Protein AF-A0A2V8H3C7-F1 (afdb_monomer_lite)

pLDDT: mean 77.61, std 15.94, range [38.12, 91.5]

Structure (mmCIF, N/CA/C/O backbone):
data_AF-A0A2V8H3C7-F1
#
_entry.id   AF-A0A2V8H3C7-F1
#
loop_
_atom_site.group_PDB
_atom_site.id
_atom_site.type_symbol
_atom_site.label_atom_id
_atom_site.label_alt_id
_atom_site.label_comp_id
_atom_site.label_asym_id
_atom_site.label_entity_id
_atom_site.label_seq_id
_atom_site.pdbx_PDB_ins_code
_atom_site.Cartn_x
_atom_site.Cartn_y
_atom_site.Cartn_z
_atom_site.occupancy
_atom_site.B_iso_or_equiv
_atom_site.auth_seq_id
_atom_site.auth_comp_id
_atom_site.auth_asym_id
_atom_site.auth_atom_id
_atom_site.pdbx_PDB_model_num
ATOM 1 N N . MET A 1 1 ? -11.791 5.643 -0.897 1.00 76.88 1 MET A N 1
ATOM 2 C CA . MET A 1 1 ? -10.794 6.712 -1.146 1.00 76.88 1 MET A CA 1
ATOM 3 C C . MET A 1 1 ? -9.863 6.252 -2.266 1.00 76.88 1 MET A C 1
ATOM 5 O O . MET A 1 1 ? -9.589 5.061 -2.308 1.00 76.88 1 MET A O 1
ATOM 9 N N . ASN A 1 2 ? -9.412 7.134 -3.169 1.00 79.31 2 ASN A N 1
ATOM 10 C CA . ASN A 1 2 ? -8.440 6.794 -4.223 1.00 79.31 2 ASN A CA 1
ATOM 11 C C . ASN A 1 2 ? -7.158 7.612 -4.012 1.00 79.31 2 ASN A C 1
ATOM 13 O O . ASN A 1 2 ? -7.181 8.829 -4.175 1.00 79.31 2 ASN A O 1
ATOM 17 N N . ILE A 1 3 ? -6.071 6.947 -3.614 1.00 80.44 3 ILE A N 1
ATOM 18 C CA . ILE A 1 3 ? -4.740 7.549 -3.478 1.00 80.44 3 ILE A CA 1
ATOM 19 C C . ILE A 1 3 ? -3.887 7.010 -4.621 1.00 80.44 3 ILE A C 1
ATOM 21 O O . ILE A 1 3 ? -3.873 5.805 -4.855 1.00 80.44 3 ILE A O 1
ATOM 25 N N . ARG A 1 4 ? -3.191 7.898 -5.333 1.00 82.31 4 ARG A N 1
ATOM 26 C CA . ARG A 1 4 ? -2.259 7.536 -6.405 1.00 82.31 4 ARG A CA 1
ATOM 27 C C . ARG A 1 4 ? -0.867 8.031 -6.054 1.00 82.31 4 ARG A C 1
ATOM 29 O O . ARG A 1 4 ? -0.692 9.208 -5.751 1.00 82.31 4 ARG A O 1
ATOM 36 N N . PHE A 1 5 ? 0.098 7.123 -6.102 1.00 79.19 5 PHE A N 1
ATOM 37 C CA . PHE A 1 5 ? 1.512 7.433 -5.968 1.00 79.19 5 PHE A CA 1
ATOM 38 C C . PHE A 1 5 ? 2.108 7.527 -7.372 1.00 79.19 5 PHE A C 1
ATOM 40 O O . PHE A 1 5 ? 1.966 6.598 -8.158 1.00 79.19 5 PHE A O 1
ATOM 47 N N . VAL A 1 6 ? 2.714 8.666 -7.705 1.00 83.00 6 VAL A N 1
ATOM 48 C CA . VAL A 1 6 ? 3.377 8.878 -8.998 1.00 83.00 6 VAL A CA 1
ATOM 49 C C . VAL A 1 6 ? 4.870 8.922 -8.730 1.00 83.00 6 VAL A C 1
ATOM 51 O O . VAL A 1 6 ? 5.333 9.761 -7.958 1.00 83.00 6 VAL A O 1
ATOM 54 N N . SER A 1 7 ? 5.612 8.012 -9.348 1.00 78.88 7 SER A N 1
ATOM 55 C CA . SER A 1 7 ? 7.050 7.878 -9.153 1.00 78.88 7 SER A CA 1
ATOM 56 C C . SER A 1 7 ? 7.756 7.659 -10.485 1.00 78.88 7 SER A C 1
ATOM 58 O O . SER A 1 7 ? 7.128 7.294 -11.474 1.00 78.88 7 SER A O 1
ATOM 60 N N . SER A 1 8 ? 9.064 7.901 -10.514 1.00 88.00 8 SER A N 1
ATOM 61 C CA . SER A 1 8 ? 9.933 7.560 -11.646 1.00 88.00 8 SER A CA 1
ATOM 62 C C . SER A 1 8 ? 10.657 6.228 -11.422 1.00 88.00 8 SER A C 1
ATOM 64 O O . SER A 1 8 ? 11.762 6.040 -11.931 1.00 88.00 8 SER A O 1
ATOM 66 N N . LEU A 1 9 ? 10.107 5.368 -10.562 1.00 88.00 9 LEU A N 1
ATOM 67 C CA . LEU A 1 9 ? 10.690 4.073 -10.240 1.00 88.00 9 LEU A CA 1
ATOM 68 C C . LEU A 1 9 ? 10.603 3.139 -11.447 1.00 88.00 9 LEU A C 1
ATOM 70 O O . LEU A 1 9 ? 9.752 3.297 -12.322 1.00 88.00 9 LEU A O 1
ATOM 74 N N . THR A 1 10 ? 11.509 2.165 -11.492 1.00 90.00 10 THR A N 1
ATOM 75 C CA . THR A 1 10 ? 11.363 1.057 -12.434 1.00 90.00 10 THR A CA 1
ATOM 76 C C . THR A 1 10 ? 10.230 0.142 -11.973 1.00 90.00 10 THR A C 1
ATOM 78 O O . THR A 1 10 ? 9.898 0.121 -10.789 1.00 90.00 10 THR A O 1
ATOM 81 N N . ALA A 1 11 ? 9.668 -0.661 -12.878 1.00 87.12 11 ALA A N 1
ATOM 82 C CA . ALA A 1 11 ? 8.601 -1.597 -12.525 1.00 87.12 11 ALA A CA 1
ATOM 83 C C . ALA A 1 11 ? 9.003 -2.561 -11.385 1.00 87.12 11 ALA A C 1
ATOM 85 O O . ALA A 1 11 ? 8.182 -2.852 -10.522 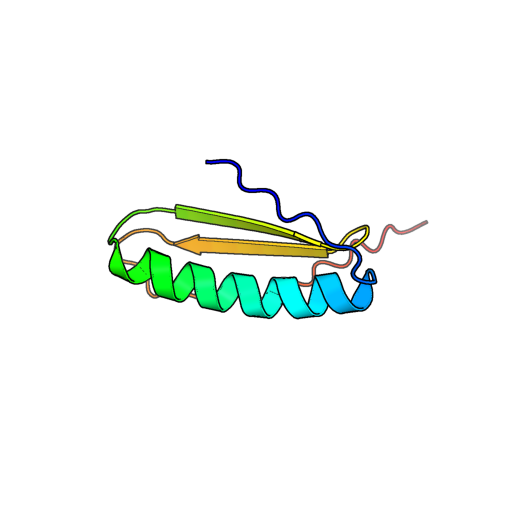1.00 87.12 11 ALA A O 1
ATOM 86 N N . ASP A 1 12 ? 10.265 -3.015 -11.332 1.00 87.19 12 ASP A N 1
ATOM 87 C CA . ASP A 1 12 ? 10.761 -3.882 -10.246 1.00 87.19 12 ASP A CA 1
ATOM 88 C C . ASP A 1 12 ? 10.777 -3.145 -8.897 1.00 87.19 12 ASP A C 1
ATOM 90 O O . ASP A 1 12 ? 10.332 -3.675 -7.877 1.00 87.19 12 ASP A O 1
ATOM 94 N N . ASP A 1 13 ? 11.228 -1.888 -8.898 1.00 89.56 13 ASP A N 1
ATOM 95 C CA . ASP A 1 13 ? 11.247 -1.053 -7.697 1.00 89.56 13 ASP A CA 1
ATOM 96 C C . ASP A 1 13 ? 9.830 -0.716 -7.210 1.00 89.56 13 ASP A C 1
ATOM 98 O O . ASP A 1 13 ? 9.586 -0.681 -6.002 1.00 89.56 13 ASP A O 1
ATOM 102 N N . GLU A 1 14 ? 8.878 -0.503 -8.124 1.00 89.12 14 GLU A N 1
ATOM 103 C CA . GLU A 1 14 ? 7.472 -0.280 -7.776 1.00 89.12 14 GLU A CA 1
ATOM 104 C C . GLU A 1 14 ? 6.858 -1.498 -7.082 1.00 89.12 14 GLU A C 1
ATOM 106 O O . GLU A 1 14 ? 6.142 -1.335 -6.093 1.00 89.12 14 GLU A O 1
ATOM 111 N N . VAL A 1 15 ? 7.161 -2.713 -7.550 1.00 88.44 15 VAL A N 1
ATOM 112 C CA . VAL A 1 15 ? 6.682 -3.956 -6.923 1.00 88.44 15 VAL A CA 1
ATOM 113 C C . VAL A 1 15 ? 7.248 -4.102 -5.511 1.00 88.44 15 VAL A C 1
ATOM 115 O O . VAL A 1 15 ? 6.487 -4.322 -4.565 1.00 88.44 15 VAL A O 1
ATOM 118 N N . ARG A 1 16 ? 8.559 -3.890 -5.334 1.00 87.31 16 ARG A N 1
ATOM 119 C CA . ARG A 1 16 ? 9.196 -3.924 -4.003 1.00 87.31 16 ARG A CA 1
ATOM 120 C C . ARG A 1 16 ? 8.605 -2.879 -3.064 1.00 87.31 16 ARG A C 1
ATOM 122 O O . ARG A 1 16 ? 8.382 -3.149 -1.881 1.00 87.31 16 ARG A O 1
ATOM 129 N N . LEU A 1 17 ? 8.344 -1.680 -3.582 1.00 89.75 17 LEU A N 1
ATOM 130 C CA . LEU A 1 17 ? 7.718 -0.617 -2.809 1.00 89.75 17 LEU A CA 1
ATOM 131 C C . LEU A 1 17 ? 6.278 -0.976 -2.436 1.00 89.75 17 LEU A C 1
ATOM 133 O O . LEU A 1 17 ? 5.878 -0.716 -1.303 1.00 89.75 17 LEU A O 1
ATOM 137 N N . ALA A 1 18 ? 5.509 -1.577 -3.345 1.00 90.00 18 ALA A N 1
ATOM 138 C CA . ALA A 1 18 ? 4.114 -1.939 -3.116 1.00 90.00 18 ALA A CA 1
ATOM 139 C C . ALA A 1 18 ? 3.944 -2.891 -1.927 1.00 90.00 18 ALA A C 1
ATOM 141 O O . ALA A 1 18 ? 3.041 -2.688 -1.115 1.00 90.00 18 ALA A O 1
ATOM 142 N N . GLU A 1 19 ? 4.830 -3.878 -1.778 1.00 86.75 19 GLU A N 1
ATOM 143 C CA . GLU A 1 19 ? 4.816 -4.783 -0.623 1.00 86.75 19 GLU A CA 1
ATOM 144 C C . GLU A 1 19 ? 5.082 -4.038 0.692 1.00 86.75 19 GLU A C 1
ATOM 146 O O . GLU A 1 19 ? 4.322 -4.172 1.656 1.00 86.75 19 GLU A O 1
ATOM 151 N N . GLY A 1 20 ? 6.117 -3.193 0.725 1.00 89.69 20 GLY A N 1
ATOM 152 C CA . GLY A 1 20 ? 6.428 -2.381 1.905 1.00 89.69 20 GLY A CA 1
ATOM 153 C C . GLY A 1 20 ? 5.308 -1.394 2.252 1.00 89.69 20 GLY A C 1
ATOM 154 O O . GLY A 1 20 ? 4.965 -1.207 3.423 1.00 89.69 20 GLY A O 1
ATOM 155 N N . LEU A 1 21 ? 4.694 -0.797 1.230 1.00 90.19 21 LEU A N 1
ATOM 156 C CA . LEU A 1 21 ? 3.602 0.157 1.374 1.00 90.19 21 LEU A CA 1
ATOM 157 C C . LEU A 1 21 ? 2.325 -0.521 1.887 1.00 90.19 21 LEU A C 1
ATOM 159 O O . LEU A 1 21 ? 1.650 0.050 2.745 1.00 90.19 21 LEU A O 1
ATOM 163 N N . LEU A 1 22 ? 2.024 -1.742 1.428 1.00 90.19 22 LEU A N 1
ATOM 164 C CA . LEU A 1 22 ? 0.909 -2.547 1.934 1.00 90.19 22 LEU A CA 1
ATOM 165 C C . LEU A 1 22 ? 1.037 -2.738 3.447 1.00 90.19 22 LEU A C 1
ATOM 167 O O . LEU A 1 22 ? 0.119 -2.393 4.188 1.00 90.19 22 LEU A O 1
ATOM 171 N N . VAL A 1 23 ? 2.191 -3.221 3.916 1.00 89.88 23 VAL A N 1
ATOM 172 C CA . VAL A 1 23 ? 2.435 -3.494 5.344 1.00 89.88 23 VAL A CA 1
ATOM 173 C C . VAL A 1 23 ? 2.332 -2.219 6.185 1.00 89.88 23 VAL A C 1
ATOM 175 O O . VAL A 1 23 ? 1.695 -2.216 7.245 1.00 89.88 23 VAL A O 1
ATOM 178 N N . ALA A 1 24 ? 2.916 -1.117 5.708 1.00 91.50 24 ALA A N 1
ATOM 179 C CA . ALA A 1 24 ? 2.862 0.165 6.405 1.00 91.50 24 ALA A CA 1
ATOM 180 C C . ALA A 1 24 ? 1.425 0.706 6.515 1.00 91.50 24 ALA A C 1
ATOM 182 O O . ALA A 1 24 ? 1.013 1.152 7.590 1.00 91.50 24 ALA A O 1
ATOM 183 N N . LEU A 1 25 ? 0.646 0.636 5.428 1.00 90.31 25 LEU A N 1
ATOM 184 C CA . LEU A 1 25 ? -0.738 1.114 5.398 1.00 90.31 25 LEU A CA 1
ATOM 185 C C . LEU A 1 25 ? -1.666 0.240 6.241 1.00 90.31 25 LEU A C 1
ATOM 187 O O . LEU A 1 25 ? -2.483 0.787 6.977 1.00 90.31 25 LEU A O 1
ATOM 191 N N . VAL A 1 26 ? -1.509 -1.084 6.205 1.00 88.88 26 VAL A N 1
ATOM 192 C CA . VAL A 1 26 ? -2.253 -2.004 7.081 1.00 88.88 26 VAL A CA 1
ATOM 193 C C . VAL A 1 26 ? -1.989 -1.667 8.547 1.00 88.88 26 VAL A C 1
ATOM 195 O O . VAL A 1 26 ? -2.927 -1.421 9.297 1.00 88.88 26 VAL A O 1
ATOM 198 N N . THR A 1 27 ? -0.720 -1.527 8.940 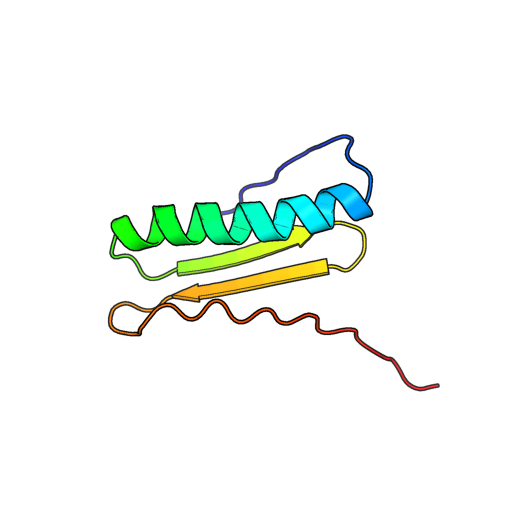1.00 89.12 27 THR A N 1
ATOM 199 C CA . THR A 1 27 ? -0.336 -1.190 10.325 1.00 89.12 27 THR A CA 1
ATOM 200 C C . THR A 1 27 ? -0.911 0.152 10.791 1.00 89.12 27 THR A C 1
ATOM 202 O O . THR A 1 27 ? -1.220 0.336 11.972 1.00 89.12 27 THR A O 1
ATOM 205 N N . LEU A 1 28 ? -1.035 1.120 9.881 1.00 88.94 28 LEU A N 1
ATOM 206 C CA . LEU A 1 28 ? -1.643 2.414 10.176 1.00 88.94 28 LEU A CA 1
ATOM 207 C C . LEU A 1 28 ? -3.164 2.300 10.337 1.00 88.94 28 LEU A C 1
ATOM 209 O O . LEU A 1 28 ? -3.711 2.834 11.301 1.00 88.94 28 LEU A O 1
ATOM 213 N N . LEU A 1 29 ? -3.832 1.621 9.404 1.00 87.75 29 LEU A N 1
ATOM 214 C CA . LEU A 1 29 ? -5.291 1.513 9.357 1.00 87.75 29 LEU A CA 1
ATOM 215 C C . LEU A 1 29 ? -5.855 0.597 10.448 1.00 87.75 29 LEU A C 1
ATOM 217 O O . LEU A 1 29 ? -6.964 0.840 10.923 1.00 87.75 29 LEU A O 1
ATOM 221 N N . ASP A 1 30 ? -5.085 -0.392 10.899 1.00 84.94 30 ASP A N 1
ATOM 222 C CA . ASP A 1 30 ? -5.435 -1.267 12.023 1.00 84.94 30 ASP A CA 1
ATOM 223 C C . ASP A 1 30 ? -5.727 -0.463 13.308 1.00 84.94 30 ASP A C 1
ATOM 225 O O . ASP A 1 30 ? -6.697 -0.714 14.023 1.00 84.94 30 ASP A O 1
ATOM 229 N N . LYS A 1 31 ? -4.983 0.630 13.529 1.00 86.19 31 LYS A N 1
ATOM 230 C CA . LYS A 1 31 ? -5.180 1.539 14.675 1.00 86.19 31 LYS A CA 1
ATOM 231 C C . LYS A 1 31 ? -6.463 2.360 14.597 1.00 86.19 31 LYS A C 1
ATOM 233 O O . LYS A 1 31 ? -6.899 2.903 15.609 1.00 86.19 31 LYS A O 1
ATOM 238 N N . CYS A 1 32 ? -7.044 2.501 13.409 1.00 83.69 32 CYS A N 1
ATOM 239 C CA . CYS A 1 32 ? -8.237 3.313 13.198 1.00 83.69 32 CYS A CA 1
ATOM 240 C C . CYS A 1 32 ? -9.537 2.554 13.495 1.00 83.69 32 CYS A C 1
ATOM 242 O O . CYS A 1 32 ? -10.592 3.171 13.391 1.00 83.69 32 CYS A O 1
ATOM 244 N N . THR A 1 33 ? -9.468 1.253 13.826 1.00 78.19 33 THR A N 1
ATOM 245 C CA . THR A 1 33 ? -10.622 0.376 14.127 1.00 78.19 33 THR A CA 1
ATOM 246 C C . THR A 1 33 ? -11.745 0.418 13.080 1.00 78.19 33 THR A C 1
ATOM 248 O O . THR A 1 33 ? -12.915 0.186 13.386 1.00 78.19 33 THR A O 1
ATOM 251 N N . ILE A 1 34 ? -11.394 0.689 11.820 1.00 84.81 34 ILE A N 1
ATOM 252 C CA . ILE A 1 34 ? -12.320 0.718 10.683 1.00 84.81 34 ILE A CA 1
ATOM 253 C C . ILE A 1 34 ? -12.209 -0.558 9.844 1.00 84.81 34 ILE A C 1
ATOM 255 O O . ILE A 1 34 ? -11.161 -1.200 9.790 1.00 84.81 34 ILE A O 1
ATOM 259 N N . ALA A 1 35 ? -13.289 -0.901 9.142 1.00 87.69 35 ALA A N 1
ATOM 260 C CA . ALA A 1 35 ? -13.239 -1.868 8.051 1.00 87.69 35 ALA A CA 1
ATOM 261 C C . ALA A 1 35 ? -12.599 -1.216 6.819 1.00 87.69 35 ALA A C 1
ATOM 263 O O . ALA A 1 35 ? -12.942 -0.079 6.474 1.00 87.69 35 ALA A O 1
ATOM 264 N N . TYR A 1 36 ? -11.701 -1.919 6.131 1.00 87.12 36 TYR A N 1
ATOM 265 C CA . TYR A 1 36 ? -11.079 -1.389 4.921 1.00 87.12 36 TYR A CA 1
ATOM 266 C C . TYR A 1 36 ? -10.653 -2.482 3.944 1.00 87.12 36 TYR A C 1
ATOM 268 O O . TYR A 1 36 ? -10.418 -3.635 4.291 1.00 87.12 36 TYR A O 1
ATOM 276 N N . THR A 1 37 ? -10.553 -2.086 2.679 1.00 89.44 37 THR A N 1
ATOM 277 C CA . THR A 1 37 ? -9.901 -2.863 1.626 1.00 89.44 37 THR A CA 1
ATOM 278 C C . THR A 1 37 ? -8.816 -1.990 1.022 1.00 89.44 37 THR A C 1
ATOM 280 O O . THR A 1 37 ? -9.095 -0.880 0.5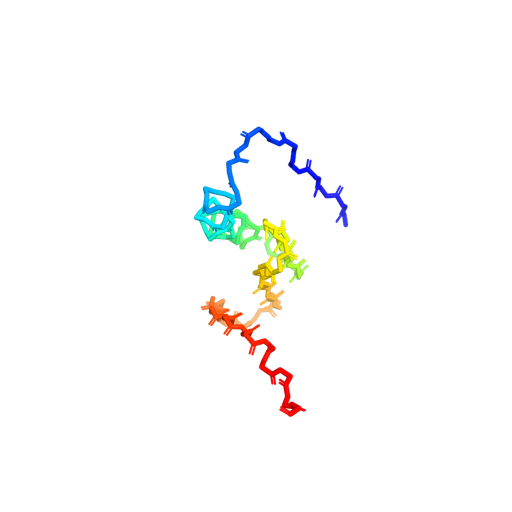64 1.00 89.44 37 THR A O 1
ATOM 283 N N . LEU A 1 38 ? -7.583 -2.478 1.052 1.00 89.81 38 LEU A N 1
ATOM 284 C CA . LEU A 1 38 ? -6.433 -1.856 0.424 1.00 89.81 38 LEU A CA 1
ATOM 285 C C . LEU A 1 38 ? -6.112 -2.613 -0.865 1.00 89.81 38 LEU A C 1
ATOM 287 O O . LEU A 1 38 ? -6.011 -3.836 -0.848 1.00 89.81 38 LEU A O 1
ATOM 291 N N . LYS A 1 39 ? -5.934 -1.886 -1.966 1.00 90.62 39 LYS A N 1
ATOM 292 C CA . LYS A 1 39 ? -5.434 -2.419 -3.235 1.00 90.62 39 LYS A CA 1
ATOM 293 C C . LYS A 1 39 ? -4.306 -1.510 -3.709 1.00 90.62 39 LYS A C 1
ATOM 295 O O . LYS A 1 39 ? -4.509 -0.298 -3.786 1.00 90.62 39 LYS A O 1
ATOM 300 N N . ILE A 1 40 ? -3.147 -2.084 -3.999 1.00 89.75 40 ILE A N 1
ATOM 301 C CA . ILE A 1 40 ? -1.977 -1.395 -4.542 1.00 89.75 40 ILE A CA 1
ATOM 302 C C . ILE A 1 40 ? -1.662 -2.036 -5.885 1.00 89.75 40 ILE A C 1
ATOM 304 O O . ILE A 1 40 ? -1.471 -3.245 -5.966 1.00 89.75 40 ILE A O 1
ATOM 308 N N . GLU A 1 41 ? -1.637 -1.215 -6.924 1.00 89.69 41 GLU A N 1
ATOM 309 C CA . GLU A 1 41 ? -1.294 -1.602 -8.289 1.00 89.69 41 GLU A CA 1
ATOM 310 C C . GLU A 1 41 ? 0.108 -1.051 -8.571 1.00 89.69 41 GLU A C 1
ATOM 312 O O . GLU A 1 41 ? 0.345 0.135 -8.335 1.00 89.69 41 GLU A O 1
ATOM 317 N N . ALA A 1 42 ? 1.034 -1.908 -9.000 1.00 87.94 42 ALA A N 1
ATOM 318 C CA . ALA A 1 42 ? 2.433 -1.557 -9.240 1.00 87.94 42 ALA A CA 1
ATOM 319 C C . ALA A 1 42 ? 2.991 -2.269 -10.478 1.00 87.94 42 ALA A C 1
ATOM 321 O O . ALA A 1 42 ? 2.599 -3.399 -10.789 1.00 87.94 42 ALA A O 1
ATOM 322 N N . GLY A 1 43 ? 3.917 -1.611 -11.182 1.00 85.31 43 GLY A N 1
ATOM 323 C CA . GLY A 1 43 ? 4.411 -2.093 -12.469 1.00 85.31 43 GLY A CA 1
ATOM 324 C C . GLY A 1 43 ? 3.273 -2.330 -13.473 1.00 85.31 43 GLY A C 1
ATOM 325 O O . GLY A 1 43 ? 2.215 -1.705 -13.405 1.00 85.31 43 GLY A O 1
ATOM 326 N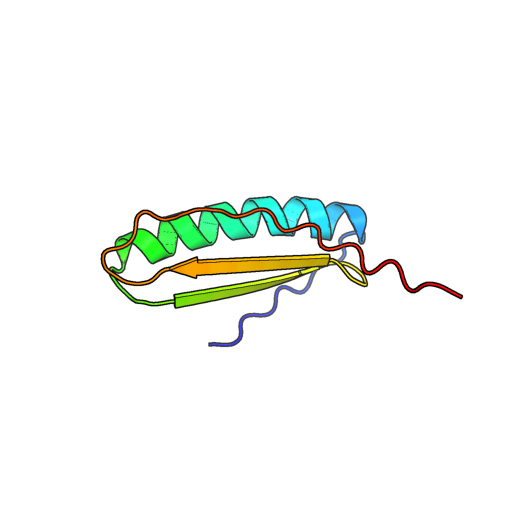 N . GLU A 1 44 ? 3.470 -3.261 -14.408 1.00 79.88 44 GLU A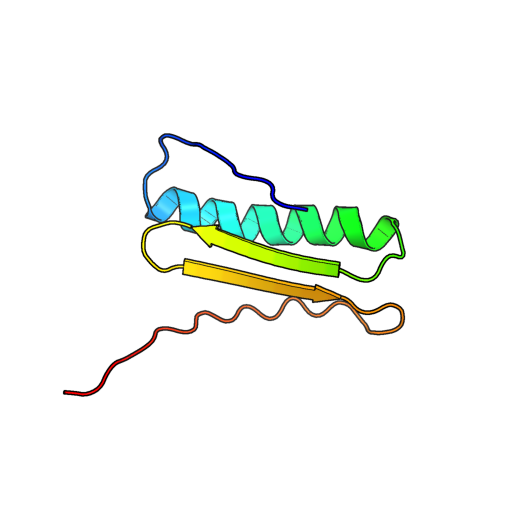 N 1
ATOM 327 C CA . GLU A 1 44 ? 2.475 -3.544 -15.456 1.00 79.88 44 GLU A CA 1
ATOM 328 C C . GLU A 1 44 ? 1.359 -4.505 -15.019 1.00 79.88 44 GLU A C 1
ATOM 330 O O . GLU A 1 44 ? 0.303 -4.546 -15.649 1.00 79.88 44 GLU A O 1
ATOM 335 N N . SER A 1 45 ? 1.564 -5.326 -13.983 1.00 81.56 45 SER A N 1
ATOM 336 C CA . SER A 1 45 ? 0.604 -6.397 -13.645 1.00 81.56 45 SER A CA 1
ATOM 337 C C . SER A 1 45 ? 0.587 -6.823 -12.177 1.00 81.56 4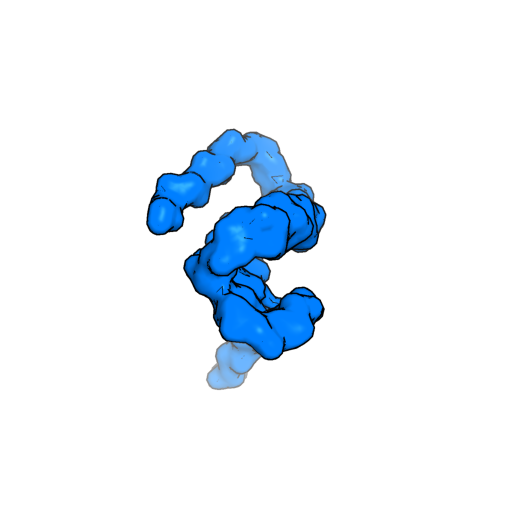5 SER A C 1
ATOM 339 O O . SER A 1 45 ? -0.119 -7.771 -11.832 1.00 81.56 45 SER A O 1
ATOM 341 N N . TYR A 1 46 ? 1.345 -6.166 -11.296 1.00 85.00 46 TYR A N 1
ATOM 342 C CA . TYR A 1 46 ? 1.372 -6.557 -9.892 1.00 85.00 46 TYR A CA 1
ATOM 343 C C . TYR A 1 46 ? 0.251 -5.866 -9.121 1.00 85.00 46 TYR A C 1
ATOM 345 O O . TYR A 1 46 ? 0.128 -4.640 -9.122 1.00 85.00 46 TYR A O 1
ATOM 353 N N . VAL A 1 47 ? -0.559 -6.667 -8.432 1.00 88.06 47 VAL A N 1
ATOM 354 C CA . VAL A 1 47 ? -1.626 -6.172 -7.568 1.00 88.06 47 VAL A CA 1
ATOM 355 C C . VAL A 1 47 ? -1.497 -6.817 -6.200 1.00 88.06 47 VAL A C 1
ATOM 357 O O . VAL A 1 47 ? -1.694 -8.018 -6.041 1.00 88.06 47 VAL A O 1
ATOM 360 N N . ALA A 1 48 ? -1.212 -5.995 -5.198 1.00 85.38 48 ALA A N 1
ATOM 361 C CA . ALA A 1 48 ? -1.236 -6.382 -3.800 1.00 85.38 48 ALA A CA 1
ATOM 362 C C . ALA A 1 48 ? -2.562 -5.938 -3.176 1.00 85.38 48 ALA A C 1
ATOM 364 O O . ALA A 1 48 ? -2.929 -4.763 -3.257 1.00 85.38 48 ALA A O 1
ATOM 365 N N . GLN A 1 49 ? -3.288 -6.859 -2.542 1.00 88.81 49 GLN A N 1
ATOM 366 C CA . GLN A 1 49 ? -4.547 -6.544 -1.869 1.00 88.81 49 GLN A CA 1
ATOM 367 C C . GLN A 1 49 ? -4.560 -7.028 -0.424 1.00 88.81 49 GLN A C 1
ATOM 369 O O . GLN A 1 49 ? -4.037 -8.092 -0.104 1.00 88.81 49 GLN A O 1
ATOM 374 N N . HIS A 1 50 ? -5.192 -6.246 0.444 1.00 87.25 50 HIS A N 1
ATOM 375 C CA . HIS A 1 50 ? -5.445 -6.619 1.825 1.00 87.25 50 HIS A CA 1
ATOM 376 C C . HIS A 1 50 ? -6.853 -6.199 2.226 1.00 87.25 50 HIS A C 1
ATOM 378 O O . HIS A 1 50 ? -7.283 -5.076 1.959 1.00 87.25 50 HIS A O 1
ATOM 384 N N . HIS A 1 51 ? -7.563 -7.103 2.885 1.00 87.38 51 HIS A N 1
ATOM 385 C CA . HIS A 1 51 ? -8.891 -6.853 3.415 1.00 87.38 51 HIS A CA 1
ATOM 386 C C . HIS A 1 51 ? -8.860 -7.026 4.927 1.00 87.38 51 HIS A C 1
ATOM 388 O O . HIS A 1 51 ? -8.338 -8.022 5.421 1.00 87.38 51 HIS A O 1
ATOM 394 N N . HIS A 1 52 ? -9.438 -6.064 5.640 1.00 84.38 52 HIS A N 1
ATOM 395 C CA . HIS A 1 52 ? -9.575 -6.120 7.085 1.00 84.38 52 HIS A CA 1
ATOM 396 C C . HIS A 1 52 ? -11.014 -5.795 7.483 1.00 84.38 52 HIS A C 1
ATOM 398 O O . HIS A 1 52 ? -11.522 -4.700 7.201 1.00 84.38 52 HIS A O 1
ATOM 404 N N . ALA A 1 53 ? -11.647 -6.745 8.167 1.00 79.44 53 ALA A N 1
ATOM 405 C CA . ALA A 1 53 ? -12.945 -6.583 8.799 1.00 79.44 53 ALA A CA 1
ATOM 406 C C . ALA A 1 53 ? -12.774 -6.501 10.328 1.00 79.44 53 ALA A C 1
ATOM 408 O O . ALA A 1 53 ? -11.953 -7.219 10.902 1.00 79.44 53 ALA A O 1
ATOM 409 N N . PRO A 1 54 ? -13.532 -5.632 11.018 1.00 66.00 54 PRO A N 1
ATOM 410 C CA . PRO A 1 54 ? -13.429 -5.486 12.463 1.00 66.00 54 PRO A CA 1
ATOM 411 C C . PRO A 1 54 ? -13.818 -6.796 13.162 1.00 66.00 54 PRO A C 1
ATOM 413 O O . PRO A 1 54 ? -14.960 -7.239 13.066 1.00 66.00 54 PRO A O 1
ATOM 416 N N . GLY A 1 55 ? -12.865 -7.391 13.887 1.00 63.91 55 GLY A N 1
ATOM 417 C CA . GLY A 1 55 ? -13.053 -8.631 14.651 1.00 63.91 55 GLY A CA 1
ATOM 418 C C . GLY A 1 55 ? -12.335 -9.860 14.087 1.00 63.91 55 GLY A C 1
ATOM 419 O O . GLY A 1 55 ? -12.322 -10.891 14.758 1.00 63.91 55 GLY A O 1
ATOM 420 N N . GLU A 1 56 ? -11.703 -9.761 12.915 1.00 59.44 56 GLU A N 1
ATOM 421 C CA . GLU A 1 56 ? -10.862 -10.825 12.358 1.00 59.44 56 GLU A CA 1
ATOM 422 C C . GLU A 1 56 ? -9.370 -10.526 12.581 1.00 59.44 56 GLU A C 1
ATOM 424 O O . GLU A 1 56 ? -8.955 -9.369 12.497 1.00 59.44 56 GLU A O 1
ATOM 429 N N . PRO A 1 57 ? -8.531 -11.538 12.874 1.00 57.88 57 PRO A N 1
ATOM 430 C CA . PRO A 1 57 ? -7.090 -11.337 12.914 1.00 57.88 57 PRO A CA 1
ATOM 431 C C . PRO A 1 57 ? -6.593 -10.945 11.516 1.00 57.88 57 PRO A C 1
ATOM 433 O O . PRO A 1 57 ? -6.797 -11.680 10.551 1.00 57.88 57 PRO A O 1
ATOM 436 N N . SER A 1 58 ? -5.934 -9.787 11.417 1.00 54.59 58 SER A N 1
ATOM 437 C CA . SER A 1 58 ? -5.354 -9.278 10.171 1.00 54.59 58 SER A CA 1
ATOM 438 C C . SER A 1 58 ? -4.385 -10.299 9.560 1.00 54.59 58 SER A C 1
ATOM 440 O O . SER A 1 58 ? -3.296 -10.541 10.082 1.00 54.59 58 SER A O 1
ATOM 442 N N . MET A 1 59 ? -4.791 -10.927 8.452 1.00 58.22 59 MET A N 1
ATOM 443 C CA . MET A 1 59 ? -3.949 -11.827 7.663 1.00 58.22 59 MET A CA 1
ATOM 444 C C . MET A 1 59 ? -3.482 -11.106 6.398 1.00 58.22 59 MET A C 1
ATOM 446 O O . MET A 1 59 ? -4.251 -10.837 5.476 1.00 58.22 59 MET A O 1
ATOM 450 N N . ILE A 1 60 ? -2.190 -10.790 6.337 1.00 55.59 60 ILE A N 1
ATOM 451 C CA . ILE A 1 60 ? -1.516 -10.369 5.103 1.00 55.59 60 ILE A CA 1
ATOM 452 C C . ILE A 1 60 ? -1.334 -11.595 4.203 1.00 55.59 60 ILE A C 1
ATOM 454 O O . ILE A 1 60 ? -0.338 -12.309 4.287 1.00 55.59 60 ILE A O 1
ATOM 458 N N . ALA A 1 61 ? -2.328 -11.864 3.357 1.00 55.44 61 ALA A N 1
ATOM 459 C CA . ALA A 1 61 ? -2.220 -12.865 2.305 1.00 55.44 61 ALA A CA 1
ATOM 460 C C . ALA A 1 61 ? -1.456 -12.268 1.112 1.00 55.44 61 ALA A C 1
ATOM 462 O O . ALA A 1 61 ? -1.989 -11.444 0.371 1.00 55.44 61 ALA A O 1
ATOM 463 N N . SER A 1 62 ? -0.199 -12.680 0.929 1.00 44.41 62 SER A N 1
ATOM 464 C CA . SER A 1 62 ? 0.556 -12.376 -0.289 1.00 44.41 62 SER A CA 1
ATOM 465 C C . SER A 1 62 ? 0.025 -13.254 -1.424 1.00 44.41 62 SER A C 1
ATOM 467 O O . SER A 1 62 ? 0.310 -14.449 -1.495 1.00 44.41 62 SER A O 1
ATOM 469 N N . ALA A 1 63 ? -0.826 -12.678 -2.271 1.00 48.50 63 ALA A N 1
ATOM 470 C CA . ALA A 1 63 ? -1.357 -13.332 -3.457 1.00 48.50 63 ALA A CA 1
ATOM 471 C C . ALA A 1 63 ? -0.595 -12.837 -4.692 1.00 48.50 63 ALA A C 1
ATOM 473 O O . ALA A 1 63 ? -1.067 -11.970 -5.422 1.00 48.50 63 ALA A O 1
ATOM 474 N N . ALA A 1 64 ? 0.578 -13.415 -4.947 1.00 45.41 64 ALA A N 1
ATOM 475 C CA . ALA A 1 64 ? 1.186 -13.372 -6.272 1.00 45.41 64 ALA A CA 1
ATOM 476 C C . ALA A 1 64 ? 0.353 -14.257 -7.220 1.00 45.41 64 ALA A C 1
ATOM 478 O O . ALA A 1 64 ? 0.682 -15.418 -7.462 1.00 45.41 64 ALA A O 1
ATOM 479 N N . GLN A 1 65 ? -0.777 -13.747 -7.716 1.00 43.34 65 GLN A N 1
ATOM 480 C CA . GLN A 1 65 ? -1.517 -14.405 -8.792 1.00 43.34 65 GLN A CA 1
ATOM 481 C C . GLN A 1 65 ? -0.876 -14.033 -10.130 1.00 43.34 65 GLN A C 1
ATOM 483 O O . GLN A 1 65 ? -1.245 -13.050 -10.765 1.00 43.34 65 GLN A O 1
ATOM 488 N N . ALA A 1 66 ? 0.093 -14.842 -10.559 1.00 44.75 66 ALA A N 1
ATOM 489 C CA . ALA A 1 66 ? 0.470 -14.914 -11.961 1.00 44.75 66 ALA A CA 1
ATOM 490 C C . ALA A 1 66 ? -0.700 -15.550 -12.732 1.00 44.75 66 ALA A C 1
ATOM 492 O O . ALA A 1 66 ? -0.940 -16.754 -12.631 1.00 44.75 66 ALA A O 1
ATOM 493 N N . THR A 1 67 ? -1.451 -14.739 -13.477 1.00 41.59 67 THR A N 1
ATOM 494 C CA . THR A 1 67 ? -2.315 -15.235 -14.553 1.00 41.59 67 THR A CA 1
ATOM 495 C C . THR A 1 67 ? -1.413 -15.916 -15.579 1.00 41.59 67 THR A C 1
ATOM 497 O O . THR A 1 67 ? -0.732 -15.255 -16.357 1.00 41.59 67 THR A O 1
ATOM 500 N N . VAL A 1 68 ? -1.367 -17.247 -15.545 1.00 48.78 68 VAL A N 1
ATOM 501 C CA . VAL A 1 68 ? -0.848 -18.051 -16.651 1.00 48.78 68 VAL A CA 1
ATOM 502 C C . VAL A 1 68 ? -2.045 -18.353 -17.543 1.00 48.78 68 VAL A C 1
ATOM 504 O O . VAL A 1 68 ? -2.881 -19.193 -17.214 1.00 48.78 68 VAL A O 1
ATOM 507 N N . GLU A 1 69 ? -2.165 -17.600 -18.631 1.00 38.12 69 GLU A N 1
ATOM 508 C CA . GLU A 1 69 ? -3.113 -17.862 -19.712 1.00 38.12 69 GLU A CA 1
ATOM 509 C C . GLU A 1 69 ? -2.605 -19.080 -20.515 1.00 38.12 69 GLU A C 1
ATOM 511 O O . GLU A 1 69 ? -1.454 -19.060 -20.957 1.00 38.12 69 GLU A O 1
ATOM 516 N N . PRO A 1 70 ? -3.379 -20.175 -20.662 1.00 52.84 70 PRO A N 1
ATOM 517 C CA . PRO A 1 70 ? -2.975 -21.302 -21.492 1.00 52.84 70 PRO A CA 1
ATOM 518 C C . PRO A 1 70 ? -3.416 -21.079 -22.946 1.00 52.84 70 PRO A C 1
ATOM 520 O O . PRO A 1 70 ? -4.613 -20.963 -23.218 1.00 52.84 70 PRO A O 1
ATOM 523 N N . ALA A 1 71 ? -2.455 -21.084 -23.872 1.00 51.47 71 ALA A N 1
ATOM 524 C CA . ALA A 1 71 ? -2.678 -21.263 -25.307 1.00 51.47 71 ALA A CA 1
ATOM 525 C C . ALA A 1 71 ? -1.696 -22.302 -25.859 1.00 51.47 71 ALA A C 1
ATOM 527 O O . ALA A 1 71 ? -0.490 -22.200 -25.533 1.00 51.47 71 ALA A O 1
#

Radius of gyration: 13.61 Å; chains: 1; bounding box: 25×30×40 Å

Foldseek 3Di:
DDDDDDDPDAQVVQLVVQVVVVVVVCVVVVVVLDWDKDWRDTHPGDIQIFGDDRPDDGDRDPDPDDPPDDD

Sequence (71 aa):
MNIRFVSSLTADDEVRLAEGLLVALVTLLDKCTIAYTLKIEAGESYVAQHHHAPGEPSMIASAAQATVEPA

Secondary structure (DSSP, 8-state):
----------HHHHHHHHHHHHHHHHHHHHTTT--EEEEEEETTTEEEEEEE-TTS---------------